Protein AF-A8ZLR7-F1 (afdb_monomer_lite)

Radius of gyration: 11.76 Å; chains: 1; bounding box: 23×29×29 Å

Structure (mmCIF, N/CA/C/O backbone):
data_AF-A8ZLR7-F1
#
_entry.id   AF-A8ZLR7-F1
#
loop_
_atom_site.group_PDB
_atom_site.id
_atom_site.type_symbol
_atom_site.label_atom_id
_atom_site.label_alt_id
_atom_site.label_comp_id
_atom_site.label_asym_id
_atom_site.label_entity_id
_atom_site.label_seq_id
_atom_site.pdbx_PDB_ins_code
_atom_site.Cartn_x
_atom_site.Cartn_y
_atom_site.Cartn_z
_atom_site.occupancy
_atom_site.B_iso_or_equiv
_atom_site.auth_seq_id
_atom_site.auth_comp_id
_atom_site.auth_asym_id
_atom_site.auth_atom_id
_atom_site.pdbx_PDB_model_num
ATOM 1 N N . MET A 1 1 ? -3.643 10.043 -2.403 1.00 76.00 1 MET A N 1
ATOM 2 C CA . MET A 1 1 ? -3.100 8.673 -2.272 1.00 76.00 1 MET A CA 1
ATOM 3 C C . MET A 1 1 ? -1.757 8.659 -1.543 1.00 76.00 1 MET A C 1
ATOM 5 O O . MET A 1 1 ? -1.716 8.140 -0.439 1.00 76.00 1 MET A O 1
ATOM 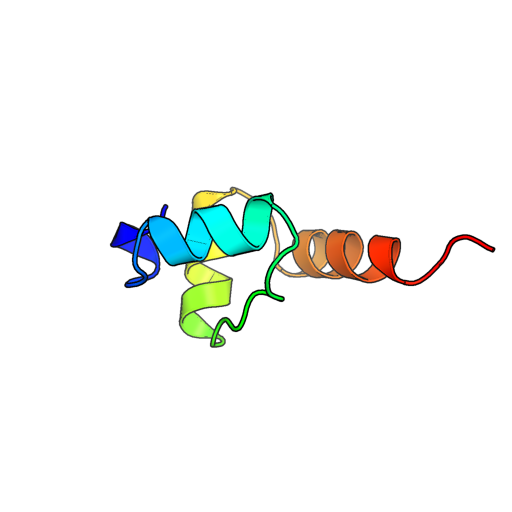9 N N . ALA A 1 2 ? -0.711 9.319 -2.065 1.00 84.31 2 ALA A N 1
ATOM 10 C CA . ALA A 1 2 ? 0.623 9.382 -1.440 1.00 84.31 2 ALA A CA 1
ATOM 11 C C . ALA A 1 2 ? 0.609 9.787 0.051 1.00 84.31 2 ALA A C 1
ATOM 13 O O . ALA A 1 2 ? 1.105 9.051 0.897 1.00 84.31 2 ALA A O 1
ATOM 14 N N . ALA A 1 3 ? -0.062 10.899 0.382 1.00 86.56 3 ALA A N 1
ATOM 15 C CA . ALA A 1 3 ? -0.169 11.387 1.760 1.00 86.56 3 ALA A CA 1
ATOM 16 C C . ALA A 1 3 ? -0.896 10.413 2.708 1.00 86.56 3 ALA A C 1
ATOM 18 O O . ALA A 1 3 ? -0.535 10.321 3.874 1.00 86.56 3 ALA A O 1
ATOM 19 N N . LYS A 1 4 ? -1.885 9.654 2.209 1.00 86.88 4 LYS A N 1
ATOM 20 C CA . LYS A 1 4 ? -2.604 8.644 3.008 1.00 86.88 4 LYS A CA 1
ATOM 21 C C . LYS A 1 4 ? -1.725 7.433 3.321 1.00 86.88 4 LYS A C 1
ATOM 23 O O . LYS A 1 4 ? -1.840 6.860 4.392 1.00 86.88 4 LYS A O 1
ATOM 28 N N . LEU A 1 5 ? -0.846 7.070 2.391 1.00 86.38 5 LEU A N 1
ATOM 29 C CA . LEU A 1 5 ? 0.087 5.949 2.526 1.00 86.38 5 LEU A CA 1
ATOM 30 C C . LEU A 1 5 ? 1.394 6.343 3.235 1.00 86.38 5 LEU A C 1
ATOM 32 O O . LEU A 1 5 ? 2.246 5.488 3.464 1.00 86.38 5 LEU A O 1
ATOM 36 N N . GLY A 1 6 ? 1.579 7.628 3.562 1.00 89.38 6 GLY A N 1
ATOM 37 C CA . GLY A 1 6 ? 2.814 8.136 4.163 1.00 89.38 6 GLY A CA 1
ATOM 38 C C . GLY A 1 6 ? 4.030 8.059 3.233 1.00 89.38 6 GLY A C 1
ATOM 39 O O . GLY A 1 6 ? 5.164 8.078 3.703 1.00 89.38 6 GLY A O 1
ATOM 40 N N . VAL A 1 7 ? 3.815 7.964 1.917 1.00 89.06 7 VAL A N 1
ATOM 41 C CA . VAL A 1 7 ? 4.888 7.884 0.915 1.00 89.06 7 VAL A CA 1
ATOM 42 C C . VAL A 1 7 ? 5.003 9.182 0.124 1.00 89.06 7 VAL A C 1
ATOM 44 O O . VAL A 1 7 ? 4.087 10.006 0.086 1.00 89.06 7 VAL A O 1
ATOM 47 N N . LYS A 1 8 ? 6.140 9.372 -0.549 1.00 92.62 8 LYS A N 1
ATOM 48 C CA . LYS A 1 8 ? 6.342 10.518 -1.442 1.00 92.62 8 LYS A CA 1
ATOM 49 C C . LYS A 1 8 ? 5.519 10.339 -2.717 1.00 92.62 8 LYS A C 1
ATOM 51 O O . LYS A 1 8 ? 5.373 9.226 -3.211 1.00 92.62 8 LYS A O 1
ATOM 56 N N . THR A 1 9 ? 5.062 11.435 -3.318 1.00 92.56 9 THR A N 1
ATOM 57 C CA . THR A 1 9 ? 4.380 11.397 -4.625 1.00 92.56 9 THR A CA 1
ATOM 58 C C . THR A 1 9 ? 5.245 10.731 -5.700 1.00 92.56 9 THR A C 1
ATOM 60 O O . THR A 1 9 ? 4.737 9.938 -6.481 1.00 92.56 9 THR A O 1
ATOM 63 N N . GLN A 1 10 ? 6.565 10.957 -5.666 1.00 93.12 10 GLN A N 1
ATOM 64 C CA . GLN A 1 10 ? 7.525 10.276 -6.543 1.00 93.12 10 GLN A CA 1
ATOM 65 C C . GLN A 1 10 ? 7.474 8.747 -6.407 1.00 93.12 10 GLN A C 1
ATOM 67 O O . GLN A 1 10 ? 7.652 8.030 -7.382 1.00 93.12 10 GLN A O 1
ATOM 72 N N . THR A 1 11 ? 7.234 8.237 -5.198 1.00 89.75 11 THR A N 1
ATOM 73 C CA . THR A 1 11 ? 7.124 6.798 -4.954 1.00 89.75 11 THR A CA 1
ATOM 74 C C . THR A 1 11 ? 5.907 6.220 -5.672 1.00 89.75 11 THR A C 1
ATOM 76 O O . THR A 1 11 ? 6.041 5.189 -6.319 1.00 89.75 11 THR A O 1
ATOM 79 N N . ILE A 1 12 ? 4.762 6.912 -5.628 1.00 89.44 12 ILE A N 1
ATOM 80 C CA . ILE A 1 12 ? 3.562 6.518 -6.384 1.00 89.44 12 ILE A CA 1
ATOM 81 C C . ILE A 1 12 ? 3.846 6.538 -7.888 1.00 89.44 12 ILE A C 1
ATOM 83 O O . ILE A 1 12 ? 3.599 5.545 -8.561 1.00 89.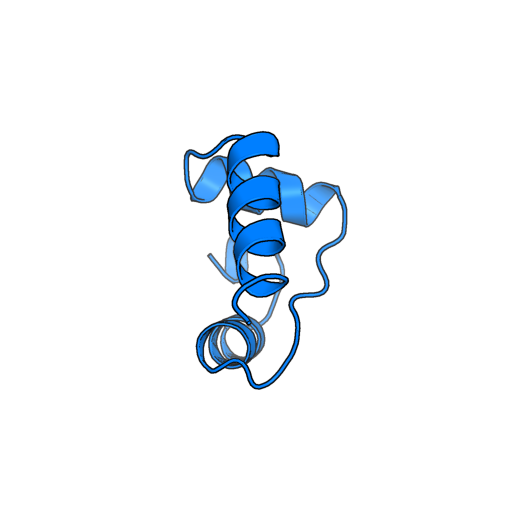44 12 ILE A O 1
ATOM 87 N N . TYR A 1 13 ? 4.454 7.617 -8.390 1.00 91.12 13 TYR A N 1
ATOM 88 C CA . TYR A 1 13 ? 4.812 7.738 -9.805 1.00 91.12 13 TYR A CA 1
ATOM 89 C C . TYR A 1 13 ? 5.697 6.577 -10.288 1.00 91.12 13 TYR A C 1
ATOM 91 O O . TYR A 1 13 ? 5.478 6.023 -11.365 1.00 91.12 13 TYR A O 1
ATOM 99 N N . ASN A 1 14 ? 6.676 6.169 -9.475 1.00 90.31 14 ASN A N 1
ATOM 100 C CA . ASN A 1 14 ? 7.553 5.046 -9.803 1.00 90.31 14 ASN A CA 1
ATOM 101 C C . ASN A 1 14 ? 6.812 3.697 -9.824 1.00 90.31 14 ASN A C 1
ATOM 103 O O . ASN A 1 14 ? 7.238 2.796 -10.546 1.00 90.31 14 ASN A O 1
ATOM 107 N N . TRP A 1 15 ? 5.749 3.532 -9.028 1.00 88.38 15 TRP A N 1
ATOM 108 C CA . TRP A 1 15 ? 4.887 2.345 -9.075 1.00 88.38 15 TRP A CA 1
ATOM 109 C C . TRP A 1 15 ? 4.036 2.343 -10.343 1.00 88.38 15 TRP A C 1
ATOM 111 O O . TRP A 1 15 ? 4.016 1.346 -11.053 1.00 88.38 15 TRP A O 1
ATOM 121 N N . GLU A 1 16 ? 3.407 3.474 -10.669 1.00 87.12 16 GLU A N 1
ATOM 122 C CA . GLU A 1 16 ? 2.557 3.613 -11.860 1.00 87.12 16 GLU A CA 1
ATOM 123 C C . GLU A 1 16 ? 3.349 3.484 -13.169 1.00 87.12 16 GLU A C 1
ATOM 125 O O . GLU A 1 16 ? 2.852 2.926 -14.141 1.00 87.12 16 GLU A O 1
ATOM 130 N N . SER A 1 17 ? 4.608 3.934 -13.187 1.00 89.94 17 SER A N 1
ATOM 131 C CA . SER A 1 17 ? 5.515 3.770 -14.336 1.00 89.94 17 SER A CA 1
ATOM 132 C C . SER A 1 17 ? 6.232 2.413 -14.360 1.00 89.94 17 SER A C 1
ATOM 134 O O . SER A 1 17 ? 7.203 2.247 -15.098 1.00 89.94 17 SER A O 1
ATOM 136 N N . ASN A 1 18 ? 5.831 1.467 -13.503 1.00 84.38 18 ASN A N 1
ATOM 137 C CA . ASN A 1 18 ? 6.427 0.136 -13.347 1.00 84.38 18 ASN A CA 1
ATOM 138 C C . ASN A 1 18 ? 7.956 0.129 -13.106 1.00 84.38 18 ASN A C 1
ATOM 140 O O . ASN A 1 18 ? 8.646 -0.864 -13.328 1.00 84.38 18 ASN A O 1
ATOM 144 N N . THR A 1 19 ? 8.512 1.254 -12.646 1.00 86.75 19 THR A N 1
ATOM 145 C CA . THR A 1 19 ? 9.956 1.439 -12.422 1.00 86.75 19 THR A CA 1
ATOM 146 C C . THR A 1 19 ? 10.406 0.736 -11.145 1.00 86.75 19 THR A C 1
ATOM 148 O O . THR A 1 19 ? 11.542 0.277 -11.029 1.00 86.75 19 THR A O 1
ATOM 151 N N . THR A 1 20 ? 9.513 0.647 -10.159 1.00 85.31 20 THR A N 1
ATOM 152 C CA . THR A 1 20 ? 9.764 -0.048 -8.896 1.00 85.31 20 THR A CA 1
ATOM 153 C C . THR A 1 20 ? 8.527 -0.815 -8.466 1.00 85.31 20 THR A C 1
ATOM 155 O O . THR A 1 20 ? 7.425 -0.277 -8.536 1.00 85.31 20 THR A O 1
ATOM 158 N N . LYS A 1 21 ? 8.713 -2.023 -7.926 1.00 83.25 21 LYS A N 1
ATOM 159 C CA . LYS A 1 21 ? 7.614 -2.768 -7.303 1.00 83.25 21 LYS A CA 1
ATOM 160 C C . LYS A 1 21 ? 7.149 -2.070 -6.016 1.00 83.25 21 LYS A C 1
ATOM 162 O O . LYS A 1 21 ? 8.008 -1.703 -5.201 1.00 83.25 21 LYS A O 1
ATOM 167 N N . PRO A 1 22 ? 5.832 -1.907 -5.801 1.00 84.25 22 PRO A N 1
ATOM 168 C CA . PRO A 1 22 ? 5.306 -1.371 -4.556 1.00 84.25 22 PRO A CA 1
ATOM 169 C C . PRO A 1 22 ? 5.726 -2.241 -3.372 1.00 84.25 22 PRO A C 1
ATOM 171 O O . PRO A 1 22 ? 5.579 -3.461 -3.382 1.00 84.25 22 PRO A O 1
ATOM 174 N N . LYS A 1 23 ? 6.280 -1.593 -2.347 1.00 84.44 23 LYS A N 1
ATOM 175 C CA . LYS A 1 23 ? 6.639 -2.211 -1.069 1.00 84.44 23 LYS A CA 1
ATOM 176 C C . LYS A 1 23 ? 5.767 -1.575 -0.002 1.00 84.44 23 LYS A C 1
ATOM 178 O O . LYS A 1 23 ? 6.119 -0.523 0.524 1.00 84.44 23 LYS A O 1
ATOM 183 N N . LEU A 1 24 ? 4.612 -2.183 0.225 1.00 87.88 24 LEU A N 1
ATOM 184 C CA . LEU A 1 24 ? 3.637 -1.737 1.209 1.00 87.88 24 LEU A CA 1
ATOM 185 C C . LEU A 1 24 ? 3.689 -2.678 2.407 1.00 87.88 24 LEU A C 1
ATOM 187 O O . LEU A 1 24 ? 3.703 -3.899 2.238 1.00 87.88 24 LEU A O 1
ATOM 191 N N . ASP A 1 25 ? 3.706 -2.120 3.610 1.00 90.56 25 ASP A N 1
ATOM 192 C CA . ASP A 1 25 ? 3.438 -2.902 4.814 1.00 90.56 25 ASP A CA 1
ATOM 193 C C . ASP A 1 25 ? 1.929 -3.240 4.927 1.00 90.56 25 ASP A C 1
ATOM 195 O O . ASP A 1 25 ? 1.109 -2.721 4.156 1.00 90.56 25 ASP A O 1
ATOM 199 N N . PRO A 1 26 ? 1.518 -4.133 5.8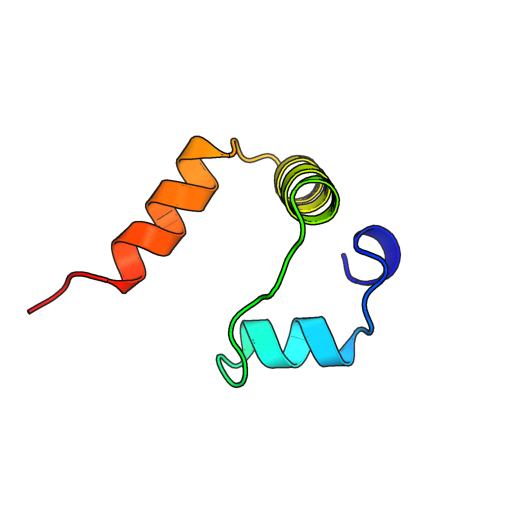49 1.00 91.69 26 PRO A N 1
ATOM 200 C CA . PRO A 1 26 ? 0.117 -4.536 5.968 1.00 91.69 26 PRO A CA 1
ATOM 201 C C . PRO A 1 26 ? -0.841 -3.367 6.236 1.00 91.69 26 PRO A C 1
ATOM 203 O O . PRO A 1 26 ? -1.963 -3.368 5.731 1.00 91.69 26 PRO A O 1
ATOM 206 N N . TRP A 1 27 ? -0.401 -2.351 6.984 1.00 91.12 27 TRP A N 1
ATOM 207 C CA . TRP A 1 27 ? -1.219 -1.180 7.292 1.00 91.12 27 TRP A CA 1
ATOM 208 C C . TRP A 1 27 ? -1.384 -0.281 6.066 1.00 91.12 27 TRP A C 1
ATOM 210 O O . TRP A 1 27 ? -2.498 0.120 5.727 1.00 91.12 27 TRP A O 1
ATOM 220 N N . GLN A 1 28 ? -0.296 -0.030 5.339 1.00 91.50 28 GLN A N 1
ATOM 221 C CA . GLN A 1 28 ? -0.344 0.695 4.070 1.00 91.50 28 GLN A CA 1
ATOM 222 C C . GLN A 1 28 ? -1.192 -0.037 3.023 1.00 91.50 28 GLN A C 1
ATOM 224 O O . GLN A 1 28 ? -1.957 0.597 2.298 1.00 91.50 28 GLN A O 1
ATOM 229 N N . THR A 1 29 ? -1.102 -1.367 2.965 1.00 91.88 29 THR A N 1
ATOM 230 C CA . THR A 1 29 ? -1.916 -2.202 2.067 1.00 91.88 29 THR A CA 1
ATOM 231 C C . THR A 1 29 ? -3.402 -2.088 2.403 1.00 91.88 29 THR A C 1
ATOM 233 O O . THR A 1 29 ? -4.236 -1.974 1.505 1.00 91.88 29 THR A O 1
ATOM 236 N N . TRP A 1 30 ? -3.749 -2.059 3.689 1.00 91.50 30 TRP A N 1
ATOM 237 C CA . TRP A 1 30 ? -5.125 -1.845 4.124 1.00 91.50 30 TRP A CA 1
ATOM 238 C C . TRP A 1 30 ? -5.642 -0.448 3.744 1.00 91.50 30 TRP A C 1
ATOM 240 O O . TRP A 1 30 ? -6.693 -0.338 3.115 1.00 91.50 30 TRP A O 1
ATOM 250 N N . ILE A 1 31 ? -4.870 0.614 4.009 1.00 92.12 31 ILE A N 1
ATOM 251 C CA . ILE A 1 31 ? -5.224 1.985 3.593 1.00 92.12 31 ILE A CA 1
ATOM 252 C C . ILE A 1 31 ? -5.388 2.085 2.072 1.00 92.12 31 ILE A C 1
ATOM 254 O O . ILE A 1 31 ? -6.259 2.813 1.583 1.00 92.12 31 ILE A O 1
ATOM 258 N N . LEU A 1 32 ? -4.544 1.380 1.316 1.00 90.50 32 LEU A N 1
ATOM 259 C CA . LEU A 1 32 ? -4.638 1.304 -0.135 1.00 90.50 32 LEU A CA 1
ATOM 260 C C . LEU A 1 32 ? -5.983 0.703 -0.563 1.00 90.50 32 LEU A C 1
ATOM 262 O O . LEU A 1 32 ? -6.670 1.311 -1.381 1.00 90.50 32 LEU A O 1
ATOM 266 N N . CYS A 1 33 ? -6.370 -0.433 0.022 1.00 92.69 33 CYS A N 1
ATOM 267 C CA . CYS A 1 33 ? -7.650 -1.096 -0.243 1.00 92.69 33 CYS A CA 1
ATOM 268 C C . CYS A 1 33 ? -8.838 -0.163 0.041 1.00 92.69 33 CYS A C 1
ATOM 270 O O . CYS A 1 33 ? -9.676 0.044 -0.836 1.00 92.69 33 CYS A O 1
ATOM 272 N N . GLU A 1 34 ? -8.853 0.480 1.212 1.00 93.75 34 GLU A N 1
ATOM 273 C CA . GLU A 1 34 ? -9.891 1.446 1.605 1.00 93.75 34 GLU A CA 1
ATOM 274 C C . GLU A 1 34 ? -9.954 2.648 0.652 1.00 93.75 34 GLU A C 1
ATOM 276 O O . GLU A 1 34 ? -11.027 3.125 0.290 1.00 93.75 34 GLU A O 1
ATOM 281 N N . THR A 1 35 ? -8.794 3.146 0.213 1.00 91.12 35 THR A N 1
ATOM 282 C CA . THR A 1 35 ? -8.717 4.297 -0.699 1.00 91.12 35 THR A CA 1
ATOM 283 C C . THR A 1 35 ? -9.215 3.953 -2.100 1.00 91.12 35 THR A C 1
ATOM 285 O O . THR A 1 35 ? -9.806 4.808 -2.756 1.00 91.12 35 THR A O 1
ATOM 288 N N . LEU A 1 36 ? -8.959 2.728 -2.558 1.00 89.12 36 LEU A N 1
ATOM 289 C CA . LEU A 1 36 ? -9.383 2.234 -3.868 1.00 89.12 36 LEU A CA 1
ATOM 290 C C . LEU A 1 36 ? -10.811 1.669 -3.862 1.00 89.12 36 LEU A C 1
ATOM 292 O O . LEU A 1 36 ? -11.363 1.425 -4.931 1.00 89.12 36 LEU A O 1
ATOM 296 N N . GLY A 1 37 ? -11.410 1.456 -2.687 1.00 93.75 37 GLY A N 1
ATOM 297 C CA . GLY A 1 37 ? -12.725 0.828 -2.558 1.00 93.75 37 GLY A CA 1
ATOM 298 C C . GLY A 1 37 ? -12.732 -0.641 -2.989 1.00 93.75 37 GLY A C 1
ATOM 299 O O . GLY A 1 37 ? -13.744 -1.130 -3.487 1.00 93.75 37 GLY A O 1
ATOM 300 N N . VAL A 1 38 ? -11.603 -1.340 -2.836 1.00 94.00 38 VAL A N 1
ATOM 301 C CA . VAL A 1 38 ? -11.450 -2.752 -3.218 1.00 94.00 38 VAL A CA 1
ATOM 302 C C . VAL A 1 38 ? -11.129 -3.609 -2.004 1.00 94.00 38 VAL A C 1
ATOM 304 O O . VAL A 1 38 ? -10.551 -3.148 -1.023 1.00 94.00 38 VAL A O 1
ATOM 307 N N . THR A 1 39 ? -11.465 -4.892 -2.082 1.00 93.88 39 THR A N 1
ATOM 308 C CA . THR A 1 39 ? -11.055 -5.863 -1.063 1.00 93.88 39 THR A CA 1
ATOM 309 C C . THR A 1 39 ? -9.603 -6.298 -1.261 1.00 93.88 39 THR A C 1
ATOM 311 O O . THR A 1 39 ? -9.086 -6.309 -2.380 1.00 93.88 39 THR A O 1
ATOM 314 N N . LEU A 1 40 ? -8.961 -6.768 -0.184 1.00 91.19 40 LEU A N 1
ATOM 315 C CA . LEU A 1 40 ? -7.622 -7.364 -0.261 1.00 91.19 40 LEU A CA 1
ATOM 316 C C . LEU A 1 40 ? -7.567 -8.536 -1.257 1.00 91.19 40 LEU A C 1
ATOM 318 O O . LEU A 1 40 ? -6.554 -8.728 -1.922 1.00 91.19 40 LEU A O 1
ATOM 322 N N . LYS A 1 41 ? -8.667 -9.291 -1.396 1.00 92.06 41 LYS A N 1
ATOM 323 C CA . LYS A 1 41 ? -8.786 -10.367 -2.385 1.00 92.06 41 LYS A CA 1
ATOM 324 C C . LYS A 1 41 ? -8.679 -9.825 -3.812 1.00 92.06 41 LYS A C 1
ATOM 326 O O . LYS A 1 41 ? -7.846 -10.312 -4.563 1.00 92.06 41 LYS A O 1
ATOM 331 N N . GLN A 1 42 ? -9.465 -8.804 -4.157 1.00 91.31 42 GLN A N 1
ATOM 332 C CA . GLN A 1 42 ? -9.421 -8.184 -5.488 1.00 91.31 42 GLN A CA 1
ATOM 333 C C . GLN A 1 42 ? -8.044 -7.587 -5.786 1.00 91.31 42 GLN A C 1
ATOM 335 O O . GLN A 1 42 ? -7.539 -7.732 -6.896 1.00 91.31 42 GLN A O 1
ATOM 340 N N . LEU A 1 43 ? -7.414 -6.961 -4.784 1.00 88.62 43 LEU A N 1
ATOM 341 C CA . LEU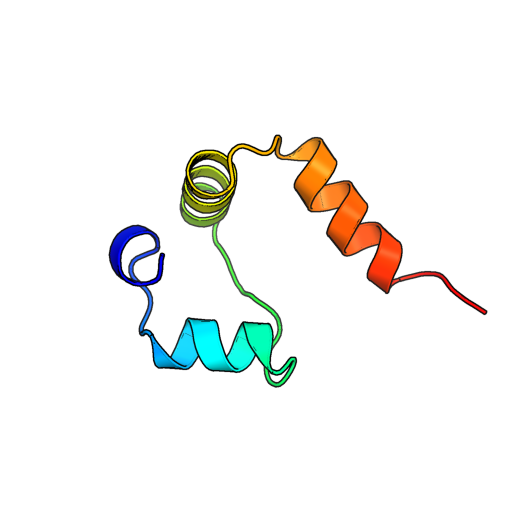 A 1 43 ? -6.047 -6.462 -4.908 1.00 88.62 43 LEU A CA 1
ATOM 342 C C . LEU A 1 43 ? -5.068 -7.609 -5.212 1.00 88.62 43 LEU A C 1
ATOM 344 O O . LEU A 1 43 ? -4.279 -7.513 -6.146 1.00 88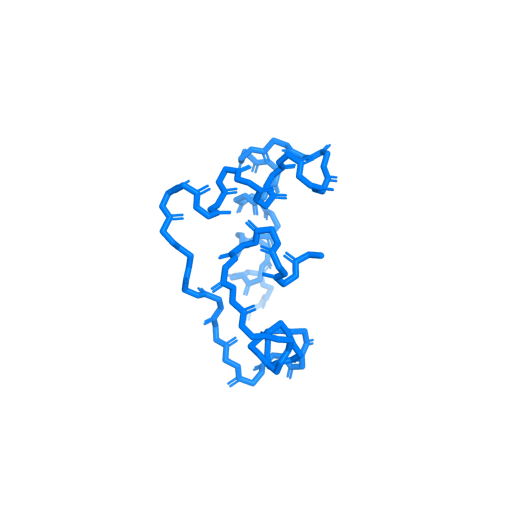.62 43 LEU A O 1
ATOM 348 N N . ALA A 1 44 ? -5.140 -8.713 -4.465 1.00 87.50 44 ALA A N 1
ATOM 349 C CA . ALA A 1 44 ? -4.286 -9.880 -4.679 1.00 87.50 44 ALA A CA 1
ATOM 350 C C . ALA A 1 44 ? -4.533 -10.557 -6.038 1.00 87.50 44 ALA A C 1
ATOM 352 O O . ALA A 1 44 ? -3.583 -11.013 -6.669 1.00 87.50 44 ALA A O 1
ATOM 353 N N . GLU A 1 45 ? -5.782 -10.609 -6.508 1.00 88.25 45 GLU A N 1
ATOM 354 C CA . GLU A 1 45 ? -6.132 -11.124 -7.837 1.00 88.25 45 GLU A CA 1
ATOM 355 C C . GLU A 1 45 ? -5.533 -10.258 -8.952 1.00 88.25 45 GLU A C 1
ATOM 357 O O . GLU A 1 45 ? -4.973 -10.810 -9.899 1.00 88.25 45 GLU A O 1
ATOM 362 N N . ALA A 1 46 ? -5.555 -8.929 -8.805 1.00 82.56 46 ALA A N 1
ATOM 363 C CA . ALA A 1 46 ? -4.919 -8.014 -9.752 1.00 82.56 46 ALA A CA 1
ATOM 364 C C . ALA A 1 46 ? -3.399 -8.243 -9.844 1.00 82.56 46 ALA A C 1
ATOM 366 O O . ALA A 1 46 ? -2.863 -8.361 -10.942 1.00 82.56 46 ALA A O 1
ATOM 367 N N . PHE A 1 47 ? -2.718 -8.415 -8.705 1.00 74.81 47 PHE A N 1
ATOM 368 C CA . PHE A 1 47 ? -1.284 -8.741 -8.687 1.00 74.81 47 PHE A CA 1
ATOM 369 C C . PHE A 1 47 ? -0.972 -10.161 -9.177 1.00 74.81 47 PHE A C 1
ATOM 371 O O . PHE A 1 47 ? 0.114 -10.410 -9.697 1.00 74.81 47 PHE A O 1
ATOM 378 N N . LYS A 1 48 ? -1.901 -11.109 -9.012 1.00 72.50 48 LYS A N 1
ATOM 379 C CA . LYS A 1 48 ? -1.756 -12.480 -9.520 1.00 72.50 48 LYS A CA 1
ATOM 380 C C . LYS A 1 48 ? -1.870 -12.533 -11.049 1.00 72.50 4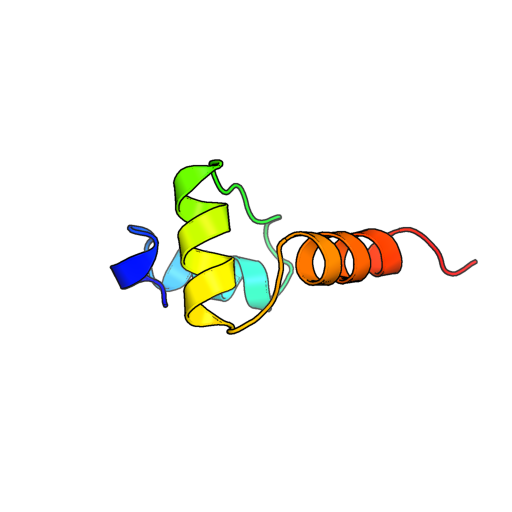8 LYS A C 1
ATOM 382 O O . LYS A 1 48 ? -1.206 -13.365 -11.661 1.00 72.50 48 LYS A O 1
ATOM 387 N N . GLY A 1 49 ? -2.668 -11.648 -11.652 1.00 59.56 49 GLY A N 1
ATOM 388 C CA . GLY A 1 49 ? -2.803 -11.517 -13.107 1.00 59.56 49 GLY A CA 1
ATOM 389 C C . GLY A 1 49 ? -1.532 -11.034 -13.816 1.00 59.56 49 GLY A C 1
ATOM 390 O O . GLY A 1 49 ? -1.302 -11.409 -14.956 1.00 59.56 49 GLY A O 1
ATOM 391 N N . GLU A 1 50 ? -0.650 -10.294 -13.135 1.00 56.25 50 GLU A N 1
ATOM 392 C CA . GLU A 1 50 ? 0.661 -9.885 -13.680 1.00 56.25 50 GLU A CA 1
ATOM 393 C C . GLU A 1 50 ? 1.726 -11.006 -13.658 1.00 56.25 50 GLU A C 1
ATOM 395 O O . GLU A 1 50 ? 2.883 -10.776 -14.007 1.00 56.25 50 GLU A O 1
ATOM 400 N N . GLY A 1 51 ? 1.362 -12.222 -13.230 1.00 53.19 51 GLY A N 1
ATOM 401 C CA . GLY A 1 51 ? 2.254 -13.384 -13.155 1.00 53.19 51 GLY A CA 1
ATOM 402 C C . GLY A 1 51 ? 1.875 -14.552 -14.066 1.00 53.19 51 GLY A C 1
ATOM 403 O O . GLY A 1 51 ? 2.398 -15.646 -13.857 1.00 53.19 51 GLY A O 1
ATOM 404 N N . GLY A 1 52 ? 0.963 -14.369 -15.023 1.00 52.00 52 GLY A N 1
ATOM 405 C CA . GLY A 1 52 ? 0.551 -15.455 -15.907 1.00 52.00 52 GLY A CA 1
ATOM 406 C C . GLY A 1 52 ? -0.155 -14.983 -17.168 1.00 52.00 52 GLY A C 1
ATOM 407 O O . GLY A 1 52 ? -1.379 -14.947 -17.191 1.00 52.00 52 GLY A O 1
ATOM 408 N N . ASP A 1 53 ? 0.633 -14.696 -18.200 1.00 42.19 53 ASP A N 1
ATOM 409 C CA . ASP A 1 53 ? 0.276 -14.938 -19.599 1.00 42.19 53 ASP A CA 1
ATOM 410 C C . ASP A 1 53 ? 1.566 -15.410 -20.309 1.00 42.19 53 ASP A C 1
ATOM 412 O O . ASP A 1 53 ? 2.586 -14.725 -20.217 1.00 42.19 53 ASP A O 1
ATOM 416 N N . ASP A 1 54 ? 1.478 -16.607 -20.907 1.00 43.84 54 ASP A N 1
ATOM 417 C CA . ASP A 1 54 ? 2.428 -17.351 -21.773 1.00 43.84 54 ASP A CA 1
ATOM 418 C C . ASP A 1 54 ? 3.819 -17.764 -21.228 1.00 43.84 54 ASP A C 1
ATOM 420 O O . ASP A 1 54 ? 4.781 -16.960 -21.228 1.00 43.84 54 ASP A O 1
#

Organism: Acaryochloris marina (strain MBIC 11017) (NCBI:txid329726)

Secondary structure (DSSP, 8-state):
-HHHHT--HHHHHHHHTTSS-----HHHHHHHHHHHT--HHHHHHHHHHTT---

Foldseek 3Di:
DQVQLVHDPVLVVCCVVVVDPDDHDPVSLVSVCVVVVHDPVVVVVVVVVVVDDD

InterPro domains:
  IPR001387 Cro/C1-type, helix-turn-helix domain [PS50943] (1-43)
  IPR001387 Cro/C1-type, helix-turn-helix domain [cd00093] (1-43)
  IPR010982 Lambda repressor-like, DNA-binding domain superfamily [G3DSA:1.10.260.40] (1-47)
  IPR010982 Lambda repressor-like, DNA-binding domain superfamily [SSF47413] (1-45)

pLDDT: mean 84.34, std 12.71, range [42.19, 94.0]

Sequence (54 aa):
MAAKLGVKTQTIYNWESNTTKPKLDPWQTWILCETLGVTLKQLAEAFKGEGGDD